Protein AF-A0A925II90-F1 (afdb_monomer_lite)

Foldseek 3Di:
DADPVQQQAFPCVVVVPDPTRGGVVVVVCCVPVVVCVVCVVVVVVCVVVVPPD

pLDDT: mean 94.12, std 10.11, range [50.19, 98.56]

Structure (mmCIF, N/CA/C/O backbone):
data_AF-A0A925II90-F1
#
_entry.id   AF-A0A925II90-F1
#
loop_
_atom_site.group_PDB
_atom_site.id
_atom_site.type_symbol
_atom_site.label_atom_id
_atom_site.label_alt_id
_atom_site.label_comp_id
_atom_site.label_asym_id
_atom_site.label_entity_id
_atom_site.label_seq_id
_atom_site.pdbx_PDB_ins_code
_atom_site.Cartn_x
_atom_site.Cartn_y
_atom_site.Cartn_z
_atom_site.occupancy
_atom_site.B_iso_or_equiv
_atom_site.auth_seq_id
_atom_site.auth_comp_id
_atom_site.auth_asym_id
_atom_site.auth_atom_id
_atom_site.pdbx_PDB_model_num
ATOM 1 N N . THR A 1 1 ? 13.570 6.098 0.082 1.00 89.50 1 THR A N 1
ATOM 2 C CA . THR A 1 1 ? 12.181 6.424 -0.301 1.00 89.50 1 THR A CA 1
ATOM 3 C C . THR A 1 1 ? 11.904 5.763 -1.638 1.00 89.50 1 THR A C 1
ATOM 5 O O . THR A 1 1 ? 12.866 5.423 -2.317 1.00 89.50 1 THR A O 1
ATOM 8 N N . LEU A 1 2 ? 10.642 5.528 -1.996 1.00 95.75 2 LEU A N 1
ATOM 9 C CA . LEU A 1 2 ? 10.281 5.060 -3.339 1.00 95.75 2 LEU A CA 1
ATOM 10 C C . LEU A 1 2 ? 10.128 6.274 -4.261 1.00 95.75 2 LEU A C 1
ATOM 12 O O . LEU A 1 2 ? 9.615 7.302 -3.819 1.00 95.75 2 LEU A O 1
ATOM 16 N N . SER A 1 3 ? 10.597 6.170 -5.503 1.00 98.31 3 SER A N 1
ATOM 17 C CA . SER A 1 3 ? 10.266 7.143 -6.550 1.00 98.31 3 SER A CA 1
ATOM 18 C C . SER A 1 3 ? 8.856 6.899 -7.100 1.00 98.31 3 SER A C 1
ATOM 20 O O . SER A 1 3 ? 8.286 5.827 -6.894 1.00 98.31 3 SER A O 1
ATOM 22 N N . ASP A 1 4 ? 8.313 7.840 -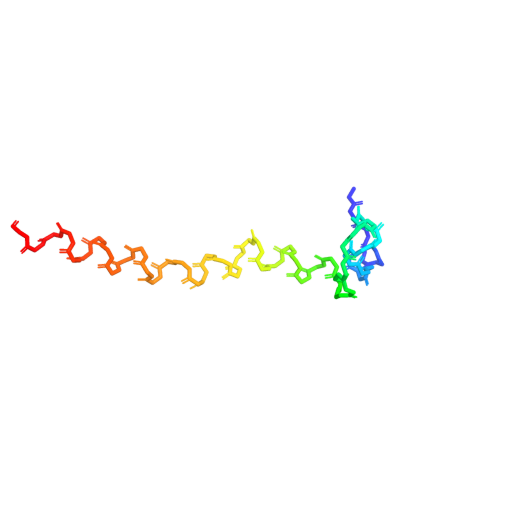7.874 1.00 98.38 4 ASP A N 1
ATOM 23 C CA . ASP A 1 4 ? 7.038 7.636 -8.581 1.00 98.38 4 ASP A CA 1
ATOM 24 C C . ASP A 1 4 ? 7.096 6.412 -9.505 1.00 98.38 4 ASP A C 1
ATOM 26 O O . ASP A 1 4 ? 6.158 5.622 -9.572 1.00 98.38 4 ASP A O 1
ATOM 30 N N . ALA A 1 5 ? 8.235 6.199 -10.174 1.00 98.38 5 ALA A N 1
ATOM 31 C CA . ALA A 1 5 ? 8.439 5.029 -11.021 1.00 98.38 5 ALA A CA 1
ATOM 32 C C . ALA A 1 5 ? 8.414 3.723 -10.214 1.00 98.38 5 ALA A C 1
ATOM 34 O O . ALA A 1 5 ? 7.887 2.722 -10.694 1.00 98.38 5 ALA A O 1
ATOM 35 N N . ASP A 1 6 ? 8.951 3.731 -8.992 1.00 98.50 6 ASP A N 1
ATOM 36 C CA . ASP A 1 6 ? 8.899 2.581 -8.088 1.00 98.50 6 ASP A CA 1
ATOM 37 C C . ASP A 1 6 ? 7.468 2.300 -7.615 1.00 98.50 6 ASP A C 1
ATOM 39 O O . ASP A 1 6 ? 7.048 1.146 -7.599 1.00 98.50 6 ASP A O 1
ATOM 43 N N . LEU A 1 7 ? 6.682 3.341 -7.318 1.00 98.31 7 LEU A N 1
ATOM 44 C CA . LEU A 1 7 ? 5.271 3.203 -6.932 1.00 98.31 7 LEU A CA 1
ATOM 45 C C . LEU A 1 7 ? 4.401 2.568 -8.027 1.00 98.31 7 LEU A C 1
ATOM 47 O O . LEU A 1 7 ? 3.405 1.909 -7.722 1.00 98.31 7 LEU A O 1
ATOM 51 N N . MET A 1 8 ? 4.805 2.722 -9.289 1.00 98.50 8 MET A N 1
ATOM 52 C CA . MET A 1 8 ? 4.120 2.142 -10.443 1.00 98.50 8 MET A CA 1
ATOM 53 C C . MET A 1 8 ? 4.613 0.739 -10.824 1.00 98.50 8 MET A C 1
ATOM 55 O O . MET A 1 8 ? 4.047 0.125 -11.730 1.00 98.50 8 MET A O 1
ATOM 59 N N . ARG A 1 9 ? 5.646 0.197 -10.161 1.00 98.56 9 ARG A N 1
ATOM 60 C CA . ARG A 1 9 ? 6.092 -1.183 -10.415 1.00 98.56 9 ARG A CA 1
ATOM 61 C C . ARG A 1 9 ? 5.046 -2.185 -9.921 1.00 98.56 9 ARG A C 1
ATOM 63 O O . ARG A 1 9 ? 4.436 -1.950 -8.876 1.00 98.56 9 ARG A O 1
ATOM 70 N N . PRO A 1 10 ? 4.858 -3.315 -10.624 1.00 98.50 10 PRO A N 1
ATOM 71 C CA . PRO A 1 10 ? 3.921 -4.343 -10.190 1.00 98.50 10 PRO A CA 1
ATOM 72 C C . PRO A 1 10 ? 4.353 -4.930 -8.840 1.00 98.50 10 PRO A C 1
ATOM 74 O O . PRO A 1 10 ? 5.544 -4.998 -8.539 1.00 98.50 10 PRO A O 1
ATOM 77 N N . TYR A 1 11 ? 3.404 -5.381 -8.023 1.00 98.12 11 TYR A N 1
ATOM 78 C CA . TYR A 1 11 ? 3.689 -5.922 -6.691 1.00 98.12 11 TYR A CA 1
ATOM 79 C C . TYR A 1 11 ? 4.688 -7.084 -6.730 1.00 98.12 11 TYR A C 1
ATOM 81 O O . TYR A 1 11 ? 5.611 -7.147 -5.915 1.00 98.12 11 TYR A O 1
ATOM 89 N N . ASN A 1 12 ? 4.558 -7.956 -7.731 1.00 98.19 12 ASN A N 1
ATOM 90 C CA . ASN A 1 12 ? 5.474 -9.070 -7.949 1.00 98.19 12 ASN A CA 1
ATOM 91 C C . ASN A 1 12 ? 6.923 -8.661 -8.289 1.00 98.19 12 ASN A C 1
ATOM 93 O O . ASN A 1 12 ? 7.813 -9.500 -8.228 1.00 98.19 12 ASN A O 1
ATOM 97 N N . TYR A 1 13 ? 7.208 -7.384 -8.570 1.00 98.06 13 TYR A N 1
ATOM 98 C CA . TYR A 1 13 ? 8.583 -6.877 -8.622 1.00 98.06 13 TYR A CA 1
ATOM 99 C C . TYR A 1 13 ? 9.261 -6.924 -7.243 1.00 98.06 13 TYR A C 1
ATOM 101 O O . TYR A 1 13 ? 10.454 -7.200 -7.146 1.00 98.06 13 TYR A O 1
ATOM 109 N N . TYR A 1 14 ? 8.499 -6.654 -6.178 1.00 97.12 14 TYR A N 1
ATOM 110 C CA . TYR A 1 14 ? 8.983 -6.634 -4.794 1.00 97.12 14 TYR A CA 1
ATOM 111 C C . TYR A 1 14 ? 8.768 -7.965 -4.072 1.00 97.12 14 TYR A C 1
ATOM 113 O O . TYR A 1 14 ? 9.528 -8.288 -3.161 1.00 97.12 14 TYR A O 1
ATOM 121 N N . GLN A 1 15 ? 7.753 -8.732 -4.480 1.00 97.50 15 GLN A N 1
ATOM 122 C CA . GLN A 1 15 ? 7.461 -10.067 -3.961 1.00 97.50 15 GLN A CA 1
ATOM 123 C C . GLN A 1 15 ? 7.331 -11.077 -5.119 1.00 97.50 15 GLN A C 1
ATOM 125 O O . GLN A 1 15 ? 6.213 -11.334 -5.578 1.00 97.50 15 GLN A O 1
ATOM 130 N N . PRO A 1 16 ? 8.452 -11.629 -5.624 1.00 97.25 16 PRO A N 1
ATOM 131 C CA . PRO A 1 16 ? 8.495 -12.403 -6.871 1.00 97.25 16 PRO A CA 1
ATOM 132 C C . PRO A 1 16 ? 7.590 -13.637 -6.932 1.00 97.25 16 PRO A C 1
ATOM 134 O O . PRO A 1 16 ? 7.164 -14.034 -8.013 1.00 97.25 16 PRO A O 1
ATOM 137 N N . GLU A 1 17 ? 7.279 -14.250 -5.794 1.00 98.25 17 GLU A N 1
ATOM 138 C CA . GLU A 1 17 ? 6.383 -15.404 -5.699 1.00 98.25 17 GLU A CA 1
ATOM 139 C C . GLU A 1 17 ? 4.891 -15.036 -5.778 1.00 98.25 17 GLU A C 1
ATOM 141 O O . GLU A 1 17 ? 4.035 -15.915 -5.887 1.00 98.25 17 GLU A O 1
ATOM 146 N N . SER A 1 18 ? 4.555 -13.746 -5.726 1.00 96.94 18 SER A N 1
ATOM 147 C CA . SER A 1 18 ? 3.181 -13.278 -5.87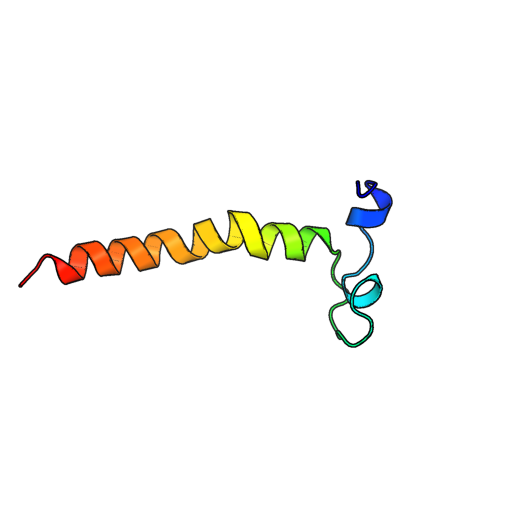0 1.00 96.94 18 SER A CA 1
ATOM 148 C C . SER A 1 18 ? 2.740 -13.289 -7.334 1.00 96.94 18 SER A C 1
ATOM 150 O O . SER A 1 18 ? 3.433 -12.791 -8.217 1.00 96.94 18 SER A O 1
ATOM 152 N N . ALA A 1 19 ? 1.518 -13.755 -7.595 1.00 97.19 19 ALA A N 1
ATOM 153 C CA . ALA A 1 19 ? 0.881 -13.602 -8.904 1.00 97.19 19 ALA A CA 1
ATOM 154 C C . ALA A 1 19 ? 0.334 -12.178 -9.150 1.00 97.19 19 ALA A C 1
ATOM 156 O O . ALA A 1 19 ? -0.211 -11.904 -10.218 1.00 97.19 19 ALA A O 1
ATOM 157 N N . GLN A 1 20 ? 0.435 -11.271 -8.170 1.00 96.31 20 GLN A N 1
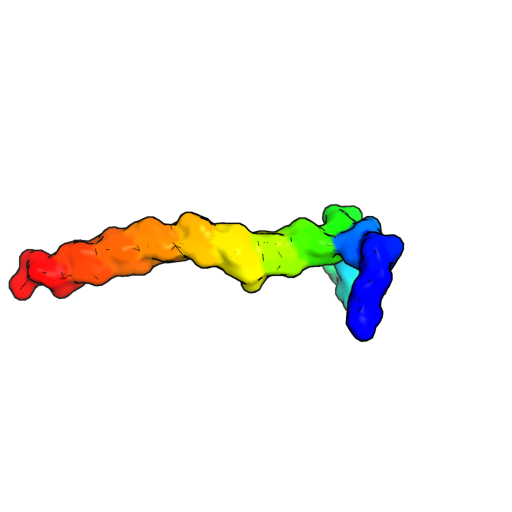ATOM 158 C CA . GLN A 1 20 ? -0.152 -9.939 -8.267 1.00 96.31 20 GLN A CA 1
ATOM 159 C C . GLN A 1 20 ? 0.680 -9.022 -9.174 1.00 96.31 20 GLN A C 1
ATOM 161 O O . GLN A 1 20 ? 1.807 -8.647 -8.846 1.00 96.31 20 GLN A O 1
ATOM 166 N N . ALA A 1 21 ? 0.083 -8.627 -10.295 1.00 97.31 21 ALA A N 1
ATOM 167 C CA . ALA A 1 21 ? 0.684 -7.752 -11.297 1.00 97.31 21 ALA A CA 1
ATOM 168 C C . ALA A 1 21 ? 0.234 -6.282 -11.182 1.00 97.31 21 ALA A C 1
ATOM 170 O O . ALA A 1 21 ? 0.732 -5.439 -11.924 1.00 97.31 21 ALA A O 1
ATOM 171 N N . ALA A 1 22 ? -0.693 -5.959 -10.275 1.00 98.12 22 ALA A N 1
ATOM 172 C CA . ALA A 1 22 ? -1.090 -4.577 -10.009 1.00 98.12 22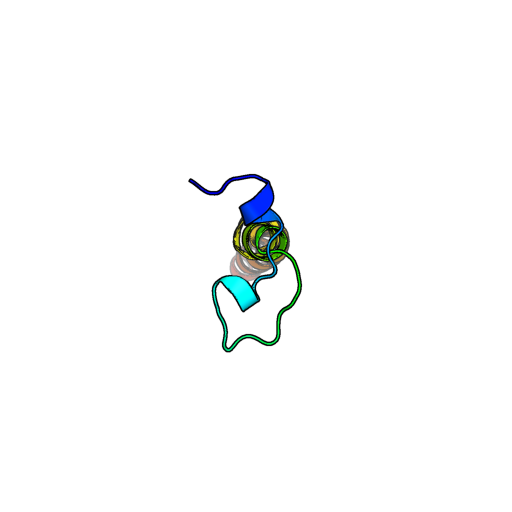 ALA A CA 1
ATOM 173 C C . ALA A 1 22 ? 0.066 -3.759 -9.393 1.00 98.12 22 ALA A C 1
ATOM 175 O O . ALA A 1 22 ? 0.899 -4.338 -8.684 1.00 98.12 22 ALA A O 1
ATOM 176 N N . PRO A 1 23 ? 0.129 -2.437 -9.632 1.00 98.50 23 PRO A N 1
ATOM 177 C CA . PRO A 1 23 ? 1.110 -1.545 -9.017 1.00 98.50 23 PRO A CA 1
ATOM 178 C C . PRO A 1 23 ? 1.195 -1.660 -7.485 1.00 98.50 23 PRO A C 1
ATOM 180 O O . PRO A 1 23 ? 0.187 -1.830 -6.798 1.00 98.50 23 PRO A O 1
ATOM 183 N N . ILE A 1 24 ? 2.398 -1.512 -6.919 1.00 98.25 24 ILE A N 1
ATOM 184 C CA . ILE A 1 24 ? 2.619 -1.541 -5.460 1.00 98.25 24 ILE A CA 1
ATOM 185 C C . ILE A 1 24 ? 1.814 -0.456 -4.727 1.00 98.25 24 ILE A C 1
ATOM 187 O O . ILE A 1 24 ? 1.395 -0.678 -3.589 1.00 98.25 24 ILE A O 1
ATOM 191 N N . ILE A 1 25 ? 1.552 0.691 -5.367 1.00 98.38 25 ILE A N 1
ATOM 192 C CA . ILE A 1 25 ? 0.755 1.769 -4.769 1.00 98.38 25 ILE A CA 1
ATOM 193 C C . ILE A 1 25 ? -0.665 1.316 -4.400 1.00 98.38 25 ILE A C 1
ATOM 195 O O . ILE A 1 25 ? -1.146 1.686 -3.329 1.00 98.38 25 ILE A O 1
ATOM 199 N N . ASP A 1 26 ? -1.285 0.432 -5.187 1.00 97.88 26 ASP A N 1
ATOM 200 C CA . ASP A 1 26 ? -2.624 -0.100 -4.897 1.00 97.88 26 ASP A CA 1
ATOM 201 C C . ASP A 1 26 ? -2.609 -0.946 -3.621 1.00 97.88 26 ASP A C 1
ATOM 203 O O . ASP A 1 26 ? -3.505 -0.865 -2.779 1.00 97.88 26 ASP A O 1
ATOM 207 N N . ARG A 1 27 ? -1.539 -1.730 -3.427 1.00 96.81 27 ARG A N 1
ATOM 208 C CA . ARG A 1 27 ? -1.350 -2.521 -2.208 1.00 96.81 27 ARG A CA 1
ATOM 209 C C . ARG A 1 27 ? -1.170 -1.619 -0.991 1.00 96.81 27 ARG A C 1
ATOM 211 O O . ARG A 1 27 ? -1.762 -1.906 0.048 1.00 96.81 27 ARG A O 1
ATOM 218 N N . ILE A 1 28 ? -0.368 -0.560 -1.111 1.00 97.62 28 ILE A N 1
ATOM 219 C CA . ILE A 1 28 ? -0.138 0.409 -0.030 1.00 97.62 28 ILE A CA 1
ATOM 220 C C . ILE A 1 28 ? -1.456 1.087 0.346 1.00 97.62 28 ILE A C 1
ATOM 222 O O . ILE A 1 28 ? -1.807 1.103 1.523 1.00 97.62 28 ILE A O 1
ATOM 226 N N . ALA A 1 29 ? -2.208 1.584 -0.638 1.00 97.81 29 ALA A N 1
ATOM 227 C CA . ALA A 1 29 ? -3.507 2.213 -0.423 1.00 97.81 29 ALA A CA 1
ATOM 228 C C . ALA A 1 29 ? -4.493 1.264 0.276 1.00 97.81 29 ALA A C 1
ATOM 230 O O . ALA A 1 29 ? -5.030 1.594 1.335 1.00 97.81 29 ALA A O 1
ATOM 231 N N . GLY A 1 30 ? -4.653 0.048 -0.258 1.00 97.00 30 GLY A N 1
ATOM 232 C CA . GLY A 1 30 ? -5.543 -0.964 0.310 1.00 97.00 30 GLY A CA 1
ATOM 233 C C . GLY A 1 30 ? -5.162 -1.365 1.736 1.00 97.00 30 GLY A C 1
ATOM 234 O O . GLY A 1 30 ? -6.020 -1.413 2.603 1.00 97.00 30 GLY A O 1
ATOM 235 N N . ASN A 1 31 ? -3.870 -1.558 2.025 1.00 96.31 31 ASN A N 1
ATOM 236 C CA . ASN A 1 31 ? -3.397 -1.978 3.356 1.00 96.31 31 ASN A CA 1
ATOM 237 C C . ASN A 1 31 ? -3.241 -0.817 4.350 1.00 96.31 31 ASN A C 1
ATOM 239 O O . ASN A 1 31 ? -2.678 -1.009 5.427 1.00 96.31 31 ASN A O 1
ATOM 243 N N . THR A 1 32 ? -3.698 0.384 3.998 1.00 96.38 32 THR A N 1
ATOM 244 C CA . THR A 1 32 ? -3.673 1.545 4.889 1.00 96.38 32 THR A CA 1
ATOM 245 C C . THR A 1 32 ? -5.062 2.160 4.985 1.00 96.38 32 THR A C 1
ATOM 247 O O . THR A 1 32 ? -5.918 1.629 5.686 1.00 96.38 32 THR A O 1
ATOM 250 N N . PHE A 1 33 ? -5.306 3.266 4.286 1.00 97.31 33 PHE A N 1
ATOM 251 C CA . PHE A 1 33 ? -6.566 3.989 4.388 1.00 97.31 33 PHE A CA 1
ATOM 252 C C . PHE A 1 33 ? -7.744 3.197 3.809 1.00 97.31 33 PHE A C 1
ATOM 254 O O . PHE A 1 33 ? -8.828 3.270 4.378 1.00 97.31 33 PHE A O 1
ATOM 261 N N . GLY A 1 34 ? -7.531 2.374 2.772 1.00 97.44 34 GLY A N 1
ATOM 262 C CA . GLY A 1 34 ? -8.586 1.527 2.205 1.00 97.44 34 GLY A CA 1
ATOM 263 C C . GLY A 1 34 ? -9.167 0.543 3.227 1.00 97.44 34 GLY A C 1
ATOM 264 O O . GLY A 1 34 ? -10.378 0.489 3.416 1.00 97.44 34 GLY A O 1
ATOM 265 N N . HIS A 1 35 ? -8.316 -0.174 3.966 1.00 96.88 35 HIS A N 1
ATOM 266 C CA . HIS A 1 35 ? -8.780 -1.053 5.044 1.00 96.88 35 HIS A CA 1
ATOM 267 C C . HIS A 1 35 ? -9.429 -0.292 6.208 1.00 96.88 35 HIS A C 1
ATOM 269 O O . HIS A 1 35 ? -10.322 -0.834 6.854 1.00 96.88 35 HIS A O 1
ATOM 275 N N . TYR A 1 36 ? -9.018 0.945 6.514 1.00 97.19 36 TYR A N 1
ATOM 276 C CA . TYR A 1 36 ? -9.722 1.736 7.531 1.00 97.19 36 TYR A CA 1
ATOM 277 C C . TYR A 1 36 ? -11.152 2.057 7.098 1.00 97.19 36 TYR A C 1
ATOM 279 O O . TYR A 1 36 ? -12.075 1.878 7.891 1.00 97.19 36 TYR A O 1
ATOM 287 N N . GLU A 1 37 ? -11.344 2.480 5.848 1.00 97.19 37 GLU A N 1
ATOM 288 C CA . GLU A 1 37 ? -12.674 2.727 5.283 1.00 97.19 37 GLU A CA 1
ATOM 289 C C . GLU A 1 37 ? -13.548 1.463 5.305 1.00 97.19 37 GLU A C 1
ATOM 291 O O . GLU A 1 37 ? -14.727 1.543 5.646 1.00 97.19 37 GLU A O 1
ATOM 296 N N . GLU A 1 38 ? -12.966 0.292 5.021 1.00 95.25 38 GLU A N 1
ATOM 297 C CA . GLU A 1 38 ? -13.662 -0.999 5.082 1.00 95.25 38 GLU A CA 1
ATOM 298 C C . GLU A 1 38 ? -14.022 -1.422 6.520 1.00 95.25 38 GLU A C 1
ATOM 300 O O . GLU A 1 38 ? -15.137 -1.878 6.780 1.00 95.25 38 GLU A O 1
ATOM 305 N N . HIS A 1 39 ? -13.094 -1.291 7.473 1.00 96.62 39 HIS A N 1
ATOM 306 C CA . HIS A 1 39 ? -13.246 -1.883 8.806 1.00 96.62 39 HIS A CA 1
ATOM 307 C C . HIS A 1 39 ? -13.920 -0.979 9.839 1.00 96.62 39 HIS A C 1
ATOM 309 O O . HIS A 1 39 ? -14.538 -1.501 10.769 1.00 96.62 39 HIS A O 1
ATOM 315 N N . ILE A 1 40 ? -13.825 0.351 9.720 1.00 97.62 40 ILE A N 1
ATOM 316 C CA . ILE A 1 40 ? -14.438 1.273 10.693 1.00 97.62 40 ILE A CA 1
ATOM 317 C C . ILE A 1 40 ? -15.946 1.014 10.867 1.00 97.62 40 ILE A C 1
ATOM 319 O O . ILE A 1 40 ? -16.362 0.859 12.019 1.00 97.62 40 ILE A O 1
ATOM 323 N N . PRO A 1 41 ? -16.760 0.884 9.799 1.00 96.69 41 PRO A N 1
ATOM 324 C CA . PRO A 1 41 ? -18.192 0.618 9.948 1.00 96.69 41 PRO A CA 1
ATOM 325 C C . PRO A 1 41 ? -18.487 -0.699 10.679 1.00 96.69 41 PRO A C 1
ATOM 327 O O . PRO A 1 41 ? -19.382 -0.765 11.519 1.00 96.69 41 PRO A O 1
ATOM 330 N N . TRP A 1 42 ? -17.704 -1.748 10.406 1.00 96.06 42 TRP A N 1
ATOM 331 C CA . TRP A 1 42 ? -17.840 -3.037 11.088 1.00 96.06 42 TRP A CA 1
ATOM 332 C C . TRP A 1 42 ? -17.500 -2.937 12.583 1.00 96.06 42 TRP A C 1
ATOM 334 O O . TRP A 1 42 ? -18.238 -3.460 13.418 1.00 96.06 42 TRP A O 1
ATOM 344 N N . MET A 1 43 ? -16.426 -2.223 12.940 1.00 96.69 43 MET A N 1
ATOM 345 C CA . MET A 1 43 ? -16.060 -1.999 14.343 1.00 96.69 43 MET A CA 1
ATOM 346 C C . MET A 1 43 ? -17.132 -1.199 15.091 1.00 96.69 43 MET A C 1
ATOM 348 O O . MET A 1 43 ? -17.461 -1.536 16.226 1.00 96.69 43 MET A O 1
ATOM 352 N N . GLN A 1 44 ? -17.699 -0.169 14.457 1.00 96.69 44 GLN A N 1
ATOM 353 C CA . GLN A 1 44 ? -18.787 0.629 15.031 1.00 96.69 44 GLN A CA 1
ATOM 354 C C . GLN A 1 44 ? -20.015 -0.235 15.330 1.00 96.69 44 GLN A C 1
ATOM 356 O O . GLN A 1 44 ? -20.518 -0.197 16.450 1.00 96.69 44 GLN A O 1
ATOM 361 N N . ALA A 1 45 ? -20.420 -1.094 14.389 1.00 95.62 45 ALA A N 1
ATOM 362 C CA . ALA A 1 45 ? -21.542 -2.009 14.588 1.00 95.62 45 ALA A CA 1
ATOM 363 C C . ALA A 1 45 ? -21.326 -2.973 15.770 1.00 95.62 45 ALA A C 1
ATOM 365 O O . ALA A 1 45 ? -22.266 -3.271 16.505 1.00 95.62 45 ALA A O 1
ATOM 366 N N . ILE A 1 46 ? -20.091 -3.439 15.992 1.00 95.19 46 ILE A N 1
ATOM 367 C CA . ILE A 1 46 ? -19.761 -4.274 17.157 1.00 95.19 46 ILE A CA 1
ATOM 368 C C . ILE A 1 46 ? -19.879 -3.478 18.447 1.00 95.19 46 ILE A C 1
ATOM 370 O O . ILE A 1 46 ? -20.471 -3.974 19.401 1.00 95.19 46 ILE A O 1
ATOM 374 N N . VAL A 1 47 ? -19.322 -2.267 18.498 1.00 95.56 47 VAL A N 1
ATOM 375 C CA . VAL A 1 47 ? -19.373 -1.424 19.701 1.00 95.56 47 VAL A CA 1
ATOM 376 C C . VAL A 1 47 ? -20.822 -1.100 20.070 1.00 95.56 47 VAL A C 1
ATOM 378 O O . VAL A 1 47 ? -21.195 -1.227 21.233 1.00 95.56 47 VAL A O 1
ATOM 381 N N . GLU A 1 48 ? -21.646 -0.747 19.086 1.00 93.69 48 GLU A N 1
ATOM 382 C CA . GLU A 1 48 ? -23.070 -0.456 19.276 1.00 93.69 48 GLU A CA 1
ATOM 383 C C . GLU A 1 48 ? -23.861 -1.703 19.699 1.00 93.69 48 GLU A C 1
ATOM 385 O O . GLU A 1 48 ? -24.637 -1.644 20.650 1.00 93.69 48 GLU A O 1
ATOM 390 N N . GLY A 1 49 ? -23.626 -2.850 19.051 1.00 87.69 49 GLY A N 1
ATOM 391 C CA . GLY A 1 49 ? -24.279 -4.116 19.400 1.00 87.69 49 GLY A CA 1
ATOM 392 C C . GLY A 1 49 ? -23.877 -4.651 20.779 1.00 87.69 49 GLY A C 1
ATOM 393 O O . GLY A 1 49 ? -24.713 -5.185 21.503 1.00 87.69 49 GLY A O 1
ATOM 394 N N . SER A 1 50 ? -22.621 -4.446 21.184 1.00 72.69 50 SER A N 1
ATOM 395 C CA . SER A 1 50 ? -22.080 -4.898 22.478 1.00 72.69 50 SER A CA 1
ATOM 396 C C . SER A 1 50 ? -22.530 -4.036 23.666 1.00 72.69 50 SER A C 1
ATOM 398 O O . SER A 1 50 ? -22.290 -4.407 24.809 1.00 72.69 50 SER A O 1
ATOM 400 N N . GLY A 1 51 ? -23.159 -2.881 23.418 1.00 60.09 51 GLY A N 1
ATOM 401 C CA . GLY A 1 51 ? -23.702 -1.986 24.447 1.00 60.09 51 GLY A CA 1
ATOM 402 C C . GLY A 1 51 ? -25.189 -2.195 24.757 1.00 60.09 51 GLY A C 1
ATOM 403 O O . GLY A 1 51 ? -25.782 -1.347 25.421 1.00 60.09 51 GLY A O 1
ATOM 404 N N . SER A 1 52 ? -25.799 -3.270 24.245 1.00 58.16 52 SER A N 1
ATOM 405 C CA . SER A 1 52 ? -27.241 -3.545 24.361 1.00 58.16 52 SER A CA 1
ATOM 406 C C . SER A 1 52 ? -27.614 -4.760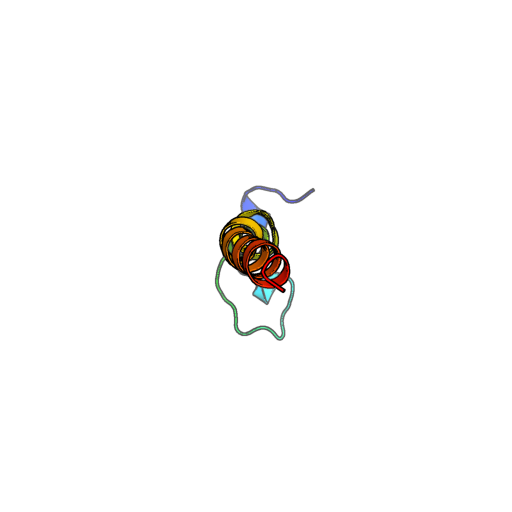 25.230 1.00 58.16 52 SER A C 1
ATOM 408 O O . SER A 1 52 ? -28.724 -5.275 25.104 1.00 58.16 52 SER A O 1
ATOM 4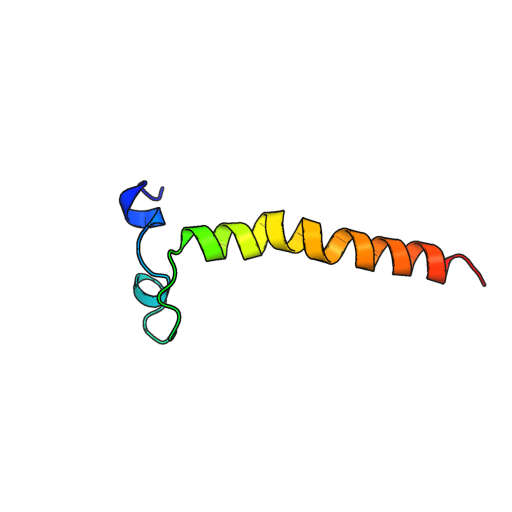10 N N . GLU A 1 53 ? -26.736 -5.163 26.157 1.00 50.19 53 GLU A N 1
ATOM 411 C CA . GLU A 1 53 ? -27.045 -6.101 27.257 1.00 50.19 53 GLU A CA 1
ATOM 412 C C . GLU A 1 53 ? -27.127 -5.400 28.621 1.00 50.19 53 GLU A C 1
ATOM 414 O O . GLU A 1 53 ? -26.230 -4.580 28.932 1.00 50.19 53 GLU A O 1
#

Sequence (53 aa):
TLSDADLMRPYNYYQPESAQAAPIIDRIAGNTFGHYEEHIPWMQAIVEGSGSE

Secondary structure (DSSP, 8-state):
---HHHHTSBHHHHSTT----SBHHHHHHIIIIIHHHHHHHHHHHHHHHTT--

Radius of gyration: 16.82 Å; chains: 1; bounding box: 39×23×39 Å